Protein AF-A0A0C2S0V7-F1 (afdb_monomer_lite)

Organism: Amanita muscaria (strain Koide BX008) (NCBI:txid946122)

pLDDT: mean 80.74, std 14.76, range [41.56, 96.62]

Radius of gyration: 17.79 Å; chains: 1; bounding box: 36×38×48 Å

Secondary structure (DSSP, 8-state):
---GGG-----HHHHHHHHTTSEEEEEPP-SSGGGGSEEEEEESSTTHHHHS-SEEE---S-TTTSPPPPHHHHHHHHHHHHHHHHHT-HHHHHHHHHHHHHS----TTSHHHHHHHHHHHHHHHTTT--

Foldseek 3Di:
DPDLLLDDDDDPVVVLCLQLLQKAWAQDDPPDPQSQFKTAIDGPDVVVPVVDPRMDGDDDPDCPPRNHHHPVSRVVSNVVSCCCSVVVVSVVSSVVVVCVVPPPPQDPVNPCVVVVVVVVVVVVVVVVPD

Sequence (130 aa):
VHRLENIMTLDPSVRSFFDDLDLWLEPEKPEEPTSKSRYYVKASIPDLLQMYPTVVEFSTIDPINLPLPSRDYLALHAACAKVAHLSGAAEYMDSMFTDMEEMPVLSKDDSSAAVLEHAIWAAQLQLISV

Structure (mmCIF, N/CA/C/O backbone):
data_AF-A0A0C2S0V7-F1
#
_entry.id   AF-A0A0C2S0V7-F1
#
loop_
_atom_site.group_PDB
_atom_site.id
_atom_site.type_symbol
_atom_site.label_atom_id
_atom_site.label_alt_id
_atom_site.label_comp_id
_atom_site.label_asym_id
_atom_site.label_entity_id
_atom_site.label_seq_id
_atom_site.pdbx_PDB_ins_code
_atom_site.Cartn_x
_atom_site.Cartn_y
_atom_site.Cartn_z
_atom_site.occupancy
_atom_site.B_iso_or_equiv
_atom_site.auth_seq_id
_atom_site.auth_comp_id
_atom_site.auth_asym_id
_atom_site.auth_atom_id
_atom_site.pdbx_PDB_model_num
ATOM 1 N N . VAL A 1 1 ? -9.783 -13.864 0.462 1.00 72.94 1 VAL A N 1
ATOM 2 C CA . VAL A 1 1 ? -9.441 -12.714 -0.407 1.00 72.94 1 VAL A CA 1
ATOM 3 C C . VAL A 1 1 ? -10.567 -11.681 -0.435 1.00 72.94 1 VAL A C 1
ATOM 5 O O . VAL A 1 1 ? -10.281 -10.515 -0.216 1.00 72.94 1 VAL A O 1
ATOM 8 N N . HIS A 1 2 ? -11.837 -12.073 -0.605 1.00 86.81 2 HIS A N 1
ATOM 9 C CA . HIS A 1 2 ? -12.980 -11.138 -0.576 1.00 86.81 2 HIS A CA 1
ATOM 10 C C . HIS A 1 2 ? -13.424 -10.800 0.856 1.00 86.81 2 HIS A C 1
ATOM 12 O O . HIS A 1 2 ? -14.306 -11.444 1.419 1.00 86.81 2 HIS A O 1
ATOM 18 N N . ARG A 1 3 ? -12.752 -9.827 1.468 1.00 90.88 3 ARG A N 1
ATOM 19 C CA . ARG A 1 3 ? -12.988 -9.348 2.835 1.00 90.88 3 ARG A CA 1
ATOM 20 C C . ARG A 1 3 ? -12.866 -7.828 2.860 1.00 90.88 3 ARG A C 1
ATOM 22 O O . ARG A 1 3 ? -12.034 -7.302 2.130 1.00 90.88 3 ARG A O 1
ATOM 29 N N . LEU A 1 4 ? -13.645 -7.140 3.699 1.00 93.38 4 LEU A N 1
ATOM 30 C CA . LEU A 1 4 ? -13.567 -5.674 3.818 1.00 93.38 4 LEU A CA 1
ATOM 31 C C . LEU A 1 4 ? -12.197 -5.215 4.325 1.00 93.38 4 LEU A C 1
ATOM 33 O O . LEU A 1 4 ? -11.699 -4.186 3.893 1.00 93.38 4 LEU A O 1
ATOM 37 N N . GLU A 1 5 ? -11.532 -6.029 5.145 1.00 94.44 5 GLU A N 1
ATOM 38 C CA . GLU A 1 5 ? -10.163 -5.768 5.595 1.00 94.44 5 GLU A CA 1
ATOM 39 C C . GLU A 1 5 ? -9.126 -5.868 4.461 1.00 94.44 5 GLU A C 1
ATOM 41 O O . GLU A 1 5 ? -7.951 -5.594 4.678 1.00 94.44 5 GLU A O 1
ATOM 46 N N . ASN A 1 6 ? -9.529 -6.297 3.262 1.00 94.44 6 ASN A N 1
ATOM 47 C CA . ASN A 1 6 ? -8.709 -6.307 2.050 1.00 94.44 6 ASN A CA 1
ATOM 48 C C . ASN A 1 6 ? -9.195 -5.267 1.022 1.00 94.44 6 ASN A C 1
ATOM 50 O O . ASN A 1 6 ? -9.003 -5.443 -0.177 1.00 94.44 6 ASN A O 1
ATOM 54 N N . ILE A 1 7 ? -9.900 -4.226 1.472 1.00 91.06 7 ILE A N 1
ATOM 55 C CA . ILE A 1 7 ? -10.411 -3.153 0.621 1.00 91.06 7 ILE A CA 1
ATOM 56 C C . ILE A 1 7 ? -10.016 -1.816 1.240 1.00 91.06 7 ILE A C 1
ATOM 58 O O . ILE A 1 7 ? -10.117 -1.611 2.448 1.00 91.06 7 ILE A O 1
ATOM 62 N N . MET A 1 8 ? -9.591 -0.885 0.392 1.00 91.19 8 MET A N 1
ATOM 63 C CA . MET A 1 8 ? -9.399 0.513 0.754 1.00 91.19 8 MET A CA 1
ATOM 64 C C . MET A 1 8 ? -9.788 1.404 -0.425 1.00 91.19 8 MET A C 1
ATOM 66 O O . MET A 1 8 ? -9.795 0.962 -1.571 1.00 91.19 8 MET A O 1
ATOM 70 N N . THR A 1 9 ? -10.137 2.656 -0.144 1.00 89.31 9 THR A N 1
ATOM 71 C CA . THR A 1 9 ? -10.372 3.669 -1.179 1.00 89.31 9 THR A CA 1
ATOM 72 C C . THR A 1 9 ? -9.165 4.590 -1.236 1.00 89.31 9 THR A C 1
ATOM 74 O O . THR A 1 9 ? -8.718 5.075 -0.197 1.00 89.31 9 THR A O 1
ATOM 77 N N . LEU A 1 10 ? -8.653 4.824 -2.439 1.00 91.06 10 LEU A N 1
ATOM 78 C CA . LEU A 1 10 ? -7.487 5.663 -2.694 1.00 91.06 10 LEU A CA 1
ATOM 79 C C . LEU A 1 10 ? -7.840 6.727 -3.735 1.00 91.06 10 LEU A C 1
ATOM 81 O O . LEU A 1 10 ? -8.763 6.552 -4.532 1.00 91.06 10 LEU A O 1
ATOM 85 N N . ASP A 1 11 ? -7.091 7.828 -3.715 1.00 91.31 11 ASP A N 1
ATOM 86 C CA . ASP A 1 11 ? -7.059 8.770 -4.834 1.00 91.31 11 ASP A CA 1
ATOM 87 C C . ASP A 1 11 ? -6.663 8.027 -6.128 1.00 91.31 11 ASP A C 1
ATOM 89 O O . ASP A 1 11 ? -5.823 7.128 -6.046 1.00 91.31 11 ASP A O 1
ATOM 93 N N . PRO A 1 12 ? -7.225 8.362 -7.308 1.00 92.06 12 PRO A N 1
ATOM 94 C CA . PRO A 1 12 ? -6.947 7.632 -8.544 1.00 92.06 12 PRO A CA 1
ATOM 95 C C . PRO A 1 12 ? -5.459 7.484 -8.881 1.00 92.06 12 PRO A C 1
ATOM 97 O O . PRO A 1 12 ? -5.049 6.408 -9.309 1.00 92.06 12 PRO A O 1
ATOM 100 N N . SER A 1 13 ? -4.641 8.513 -8.643 1.00 90.25 13 SER A N 1
ATOM 101 C CA . SER A 1 13 ? -3.200 8.440 -8.916 1.00 90.25 13 SER A CA 1
ATOM 102 C C . SER A 1 13 ? -2.496 7.522 -7.919 1.00 90.25 13 SER A C 1
ATOM 104 O O . SER A 1 13 ? -1.681 6.692 -8.303 1.00 90.25 13 SER A O 1
ATOM 106 N N . VAL A 1 14 ? -2.851 7.623 -6.633 1.00 91.88 14 VAL A N 1
ATOM 107 C CA . VAL A 1 14 ? -2.305 6.747 -5.581 1.00 91.88 14 VAL A CA 1
ATOM 108 C C . VAL A 1 14 ? -2.711 5.295 -5.813 1.00 91.88 14 VAL A C 1
ATOM 110 O O . VAL A 1 14 ? -1.916 4.397 -5.559 1.00 91.88 14 VAL A O 1
ATOM 113 N N . ARG A 1 15 ? -3.934 5.070 -6.303 1.00 93.56 15 ARG A N 1
ATOM 114 C CA . ARG A 1 15 ? -4.420 3.743 -6.664 1.00 93.56 15 ARG A CA 1
ATOM 115 C C . ARG A 1 15 ? -3.543 3.111 -7.744 1.00 93.56 15 ARG A C 1
ATOM 117 O O . ARG A 1 15 ? -3.123 1.988 -7.520 1.00 93.56 15 ARG A O 1
ATOM 124 N N . SER A 1 16 ? -3.239 3.823 -8.836 1.00 91.38 16 SER A N 1
ATOM 125 C CA . SER A 1 16 ? -2.363 3.297 -9.901 1.00 91.38 16 SER A CA 1
ATOM 126 C C . SER A 1 16 ? -1.031 2.833 -9.319 1.00 91.38 16 SER A C 1
ATOM 128 O O . SER A 1 16 ? -0.720 1.656 -9.371 1.00 91.38 16 SER A O 1
ATOM 130 N N . PHE A 1 17 ? -0.322 3.706 -8.592 1.00 92.25 17 PHE A N 1
ATOM 131 C CA . PHE A 1 17 ? 0.964 3.330 -7.991 1.00 92.25 17 PHE A CA 1
ATOM 132 C C . PHE A 1 17 ? 0.864 2.160 -7.003 1.00 92.25 17 PHE A C 1
ATOM 134 O O . PHE A 1 17 ? 1.830 1.425 -6.812 1.00 92.25 17 PHE A O 1
ATOM 141 N N . PHE A 1 18 ? -0.273 2.001 -6.326 1.00 93.50 18 PHE A N 1
ATOM 142 C CA . PHE A 1 18 ? -0.493 0.876 -5.424 1.00 93.50 18 PHE A CA 1
ATOM 143 C C . PHE A 1 18 ? -0.739 -0.429 -6.195 1.00 93.50 18 PHE A C 1
ATOM 145 O O . PHE A 1 18 ? -0.207 -1.467 -5.803 1.00 93.50 18 PHE A O 1
ATOM 152 N N . ASP A 1 19 ? -1.511 -0.379 -7.280 1.00 91.31 19 ASP A N 1
ATOM 153 C CA . ASP A 1 19 ? -1.817 -1.524 -8.144 1.00 91.31 19 ASP A CA 1
ATOM 154 C C . ASP A 1 19 ? -0.551 -1.971 -8.919 1.00 91.31 19 ASP A C 1
ATOM 156 O O . ASP A 1 19 ? -0.223 -3.160 -8.917 1.00 91.31 19 ASP A O 1
ATOM 160 N N . ASP A 1 20 ? 0.252 -1.017 -9.403 1.00 90.88 20 ASP A N 1
ATOM 161 C CA . ASP A 1 20 ? 1.509 -1.224 -10.155 1.00 90.88 20 ASP A CA 1
ATOM 162 C C . ASP A 1 20 ? 2.698 -1.614 -9.249 1.00 90.88 20 ASP A C 1
ATOM 164 O O . ASP A 1 20 ? 3.827 -1.827 -9.692 1.00 90.88 20 ASP A O 1
ATOM 168 N N . LEU A 1 21 ? 2.455 -1.723 -7.939 1.00 93.88 21 LEU A N 1
ATOM 169 C CA . LEU A 1 21 ? 3.444 -2.012 -6.898 1.00 93.88 21 LEU A CA 1
ATOM 170 C C . LEU A 1 21 ? 4.576 -0.981 -6.755 1.00 93.88 21 LEU A C 1
ATOM 172 O O . LEU A 1 21 ? 5.604 -1.261 -6.133 1.00 93.88 21 LEU A O 1
ATOM 176 N N . ASP A 1 22 ? 4.383 0.229 -7.260 1.00 93.19 22 ASP A N 1
ATOM 177 C CA . ASP A 1 22 ? 5.297 1.358 -7.090 1.00 93.19 22 ASP A CA 1
ATOM 178 C C . ASP A 1 22 ? 5.172 2.055 -5.736 1.00 93.19 22 ASP A C 1
ATOM 180 O O . ASP A 1 22 ? 6.078 2.783 -5.325 1.00 93.19 22 ASP A O 1
ATOM 184 N N . LEU A 1 23 ? 4.078 1.816 -5.013 1.00 94.88 23 LEU A N 1
ATOM 185 C CA . LEU A 1 23 ? 3.810 2.364 -3.690 1.00 94.88 23 LEU A CA 1
ATOM 186 C C . LEU A 1 23 ? 3.280 1.272 -2.758 1.00 94.88 23 LEU A C 1
ATOM 188 O O . LEU A 1 23 ? 2.352 0.550 -3.099 1.00 94.88 23 LEU A O 1
ATOM 192 N N . TRP A 1 24 ? 3.827 1.173 -1.544 1.00 96.50 24 TRP A N 1
ATOM 193 C CA . TRP A 1 24 ? 3.352 0.235 -0.521 1.00 96.50 24 TRP A CA 1
ATOM 194 C C . TRP A 1 24 ? 3.362 0.848 0.880 1.00 96.50 24 TRP A C 1
ATOM 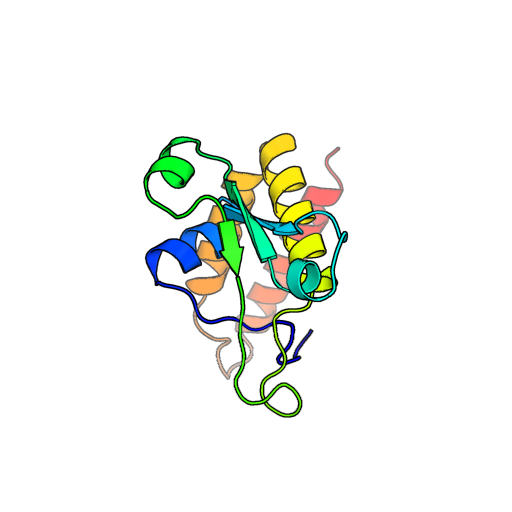196 O O . TRP A 1 24 ? 3.980 1.883 1.144 1.00 96.50 24 TRP A O 1
ATOM 206 N N . LEU A 1 25 ? 2.659 0.189 1.802 1.00 95.94 25 LEU A N 1
ATOM 207 C CA . LEU A 1 25 ? 2.494 0.641 3.181 1.00 95.94 25 LEU A CA 1
ATOM 208 C C . LEU A 1 25 ? 3.237 -0.282 4.142 1.00 95.94 25 LEU A C 1
ATOM 210 O O . LEU A 1 25 ? 2.965 -1.480 4.215 1.00 95.94 25 LEU A O 1
ATOM 214 N N . GLU A 1 26 ? 4.154 0.282 4.923 1.00 94.75 26 GLU A N 1
ATOM 215 C CA . GLU A 1 26 ? 4.853 -0.448 5.978 1.00 94.75 26 GLU A CA 1
ATOM 216 C C . GLU A 1 26 ? 4.314 -0.061 7.349 1.00 94.75 26 GLU A C 1
ATOM 218 O O . GLU A 1 26 ? 4.224 1.127 7.652 1.00 94.75 26 GLU A O 1
ATOM 223 N N . PRO A 1 27 ? 3.978 -1.026 8.213 1.00 91.19 27 PRO A N 1
ATOM 224 C CA . PRO A 1 27 ? 3.471 -0.706 9.534 1.00 91.19 27 PRO A CA 1
ATOM 225 C C . PRO A 1 27 ? 4.480 0.097 10.364 1.00 91.19 27 PRO A C 1
ATOM 227 O O . PRO A 1 27 ? 5.659 -0.258 10.436 1.00 91.19 27 PRO A O 1
ATOM 230 N N . GLU A 1 28 ? 3.996 1.115 11.078 1.00 86.88 28 GLU A N 1
ATOM 231 C CA . GLU A 1 28 ? 4.772 1.722 12.159 1.00 86.88 28 GLU A CA 1
ATOM 232 C C . GLU A 1 28 ? 4.993 0.678 13.272 1.00 86.88 28 GLU A C 1
ATOM 234 O O . GLU A 1 28 ? 4.164 -0.226 13.486 1.00 86.88 28 GLU A O 1
ATOM 239 N N . LYS A 1 29 ? 6.156 0.743 13.941 1.00 78.56 29 LYS A N 1
ATOM 240 C CA . LYS A 1 29 ? 6.516 -0.219 14.991 1.00 78.56 29 LYS A CA 1
ATOM 241 C C . LYS A 1 29 ? 5.413 -0.247 16.054 1.00 78.56 29 LYS A C 1
ATOM 243 O O . LYS A 1 29 ? 4.975 0.819 16.485 1.00 78.56 29 LYS A O 1
ATOM 248 N N . PRO A 1 30 ? 4.964 -1.442 16.477 1.00 64.31 30 PRO A N 1
ATOM 249 C CA . PRO A 1 30 ? 3.879 -1.555 17.428 1.00 64.31 30 PRO A CA 1
ATOM 250 C C . PRO A 1 30 ? 4.375 -1.210 18.837 1.00 64.31 30 PRO A C 1
ATOM 252 O O . PRO A 1 30 ? 4.754 -2.102 19.590 1.00 64.31 30 PRO A O 1
ATOM 255 N N . GLU A 1 31 ? 4.397 0.074 19.181 1.00 62.50 31 GLU A N 1
ATOM 256 C CA . GLU A 1 31 ? 4.643 0.530 20.556 1.00 62.50 31 GLU A CA 1
ATOM 257 C C . GLU A 1 31 ? 3.316 0.803 21.293 1.00 62.50 31 GLU A C 1
ATOM 259 O O . GLU A 1 31 ? 3.233 0.595 22.500 1.00 62.50 31 GLU A O 1
ATOM 264 N N . GLU A 1 32 ? 2.234 1.133 20.567 1.00 60.59 32 GLU A N 1
ATOM 265 C CA . GLU A 1 32 ? 0.908 1.454 21.133 1.00 60.59 32 GLU A CA 1
ATOM 266 C C . GLU A 1 32 ? -0.284 0.932 20.292 1.00 60.59 32 GLU A C 1
ATOM 268 O O . GLU A 1 32 ? -0.140 0.657 19.103 1.00 60.59 32 GLU A O 1
ATOM 273 N N . PRO A 1 33 ? -1.511 0.802 20.830 1.00 61.75 33 PRO A N 1
ATOM 274 C CA . PRO A 1 33 ? -2.677 0.350 20.058 1.00 61.75 33 PRO A CA 1
ATOM 275 C C . PRO A 1 33 ? -2.971 1.191 18.802 1.00 61.75 33 PRO A C 1
ATOM 277 O O . PRO A 1 33 ? -3.335 0.629 17.772 1.00 61.75 33 PRO A O 1
ATOM 280 N N . THR A 1 34 ? -2.750 2.506 18.859 1.00 60.91 34 THR A N 1
ATOM 281 C CA . THR A 1 34 ? -2.837 3.463 17.735 1.00 60.91 34 THR A CA 1
ATOM 282 C C . THR A 1 34 ? -1.802 3.194 16.644 1.00 60.91 34 THR A C 1
ATOM 284 O O . THR A 1 34 ? -2.077 3.378 15.464 1.00 60.91 34 THR A O 1
ATOM 287 N N . SER A 1 35 ? -0.634 2.643 16.984 1.00 63.94 35 SER A N 1
ATOM 288 C CA . SER A 1 35 ? 0.365 2.244 15.979 1.00 63.94 35 SER A CA 1
ATOM 289 C C . SER A 1 35 ? -0.075 1.042 15.126 1.00 63.94 35 SER A C 1
ATOM 291 O O . SER A 1 35 ? 0.576 0.705 14.135 1.00 63.94 35 SER A O 1
ATOM 293 N N . LYS A 1 36 ? -1.219 0.407 15.443 1.00 77.69 36 LYS A N 1
ATOM 294 C CA . LYS A 1 36 ? -1.802 -0.644 14.596 1.00 77.69 36 LYS A CA 1
ATOM 295 C C . LYS A 1 36 ? -2.392 -0.111 13.288 1.00 77.69 36 LYS A C 1
ATOM 297 O O . LYS A 1 36 ? -2.392 -0.861 12.313 1.00 77.69 36 LYS A O 1
ATOM 302 N N . SER A 1 37 ? -2.838 1.144 13.254 1.00 87.62 37 SER A N 1
ATOM 303 C CA . SER A 1 37 ? -3.462 1.788 12.088 1.00 87.62 37 SER A CA 1
ATOM 304 C C . SER A 1 37 ? -2.559 2.796 11.368 1.00 87.62 37 SER A C 1
ATOM 306 O O . SER A 1 37 ? -2.989 3.373 10.369 1.00 87.62 37 SER A O 1
ATOM 308 N N . ARG A 1 38 ? -1.320 2.992 11.842 1.00 92.44 38 ARG A N 1
ATOM 309 C CA . ARG A 1 38 ? -0.332 3.910 11.257 1.00 92.44 38 ARG A CA 1
ATOM 310 C C . ARG A 1 38 ? 0.686 3.181 10.387 1.00 92.44 38 ARG A C 1
ATOM 312 O O . ARG A 1 38 ? 1.210 2.131 10.773 1.00 92.44 38 ARG A O 1
ATOM 319 N N . TYR A 1 39 ? 0.975 3.763 9.227 1.00 94.31 39 TYR A N 1
ATOM 320 C CA . TYR A 1 39 ? 1.849 3.182 8.214 1.00 94.31 39 TYR A CA 1
ATOM 321 C C . TYR A 1 39 ? 2.774 4.233 7.604 1.00 94.31 39 TYR A C 1
ATOM 323 O O . TYR A 1 39 ? 2.349 5.348 7.306 1.00 94.31 39 TYR A O 1
ATOM 331 N N . TYR A 1 40 ? 4.029 3.856 7.375 1.00 94.25 40 TYR A N 1
ATOM 332 C CA . TYR A 1 40 ? 4.942 4.589 6.511 1.00 94.25 40 TYR A CA 1
ATOM 333 C C . TYR A 1 40 ? 4.585 4.327 5.054 1.00 94.25 40 TYR A C 1
ATOM 335 O O . TYR A 1 40 ? 4.477 3.172 4.638 1.00 94.25 40 TYR A O 1
ATOM 343 N N . VAL A 1 41 ? 4.469 5.400 4.280 1.00 95.19 41 VAL A N 1
ATOM 344 C CA . VAL A 1 41 ? 4.376 5.308 2.825 1.00 95.19 41 VAL A CA 1
ATOM 345 C C . VAL A 1 41 ? 5.777 5.059 2.279 1.00 95.19 41 VAL A C 1
ATOM 347 O O . VAL A 1 41 ? 6.737 5.749 2.638 1.00 95.19 41 VAL A O 1
ATOM 350 N N . LYS A 1 42 ? 5.902 4.032 1.447 1.00 95.12 42 LYS A N 1
ATOM 351 C CA . LYS A 1 42 ? 7.130 3.646 0.758 1.00 95.12 42 LYS A CA 1
ATOM 352 C C . LYS A 1 42 ? 6.853 3.577 -0.731 1.00 95.12 42 LYS A C 1
ATOM 354 O O . LYS A 1 42 ? 5.724 3.315 -1.129 1.00 95.12 42 LYS A O 1
ATOM 359 N N . ALA A 1 43 ? 7.885 3.817 -1.525 1.00 93.88 43 ALA A N 1
ATOM 360 C CA . ALA A 1 43 ? 7.773 3.784 -2.968 1.00 93.88 43 ALA A CA 1
ATOM 361 C C . ALA A 1 43 ? 9.069 3.295 -3.613 1.00 93.88 43 ALA A C 1
ATOM 363 O O . ALA A 1 43 ? 10.147 3.421 -3.019 1.00 93.88 43 ALA A O 1
ATOM 364 N N . SER A 1 44 ? 8.947 2.765 -4.825 1.00 90.75 44 SER A N 1
ATOM 365 C CA . SER A 1 44 ? 10.061 2.419 -5.712 1.00 90.75 44 SER A CA 1
ATOM 366 C C . SER A 1 44 ? 10.758 3.680 -6.231 1.00 90.75 44 SER A C 1
ATOM 368 O O . SER A 1 44 ? 11.987 3.745 -6.281 1.00 90.75 44 SER A O 1
ATOM 370 N N . ILE A 1 45 ? 9.970 4.717 -6.532 1.00 85.38 45 ILE A N 1
ATOM 371 C CA . ILE A 1 45 ? 10.422 6.005 -7.061 1.00 85.38 45 ILE A CA 1
ATOM 372 C C . ILE A 1 45 ? 10.487 7.044 -5.923 1.00 85.38 45 ILE A C 1
ATOM 374 O O . ILE A 1 45 ? 9.448 7.409 -5.364 1.00 85.38 45 ILE A O 1
ATOM 378 N N . PRO A 1 46 ? 11.674 7.591 -5.585 1.00 85.00 46 PRO A N 1
ATOM 379 C CA . PRO A 1 46 ? 11.826 8.566 -4.499 1.00 85.00 46 PRO A CA 1
ATOM 380 C C . PRO A 1 46 ? 10.976 9.836 -4.644 1.00 85.00 46 PRO A C 1
ATOM 382 O O . PRO A 1 46 ? 10.557 10.410 -3.640 1.00 85.00 46 PRO A O 1
ATOM 385 N N . ASP A 1 47 ? 10.697 10.269 -5.874 1.00 86.88 47 ASP A N 1
ATOM 386 C CA . ASP A 1 47 ? 9.915 11.481 -6.146 1.00 86.88 47 ASP A CA 1
ATOM 387 C C . ASP A 1 47 ? 8.448 11.343 -5.712 1.00 86.88 47 ASP A C 1
ATOM 389 O O . ASP A 1 47 ? 7.849 12.324 -5.268 1.00 86.88 47 ASP A O 1
ATOM 393 N N . LEU A 1 48 ? 7.889 10.124 -5.714 1.00 84.25 48 LEU A N 1
ATOM 394 C CA . LEU A 1 48 ? 6.542 9.870 -5.186 1.00 84.25 4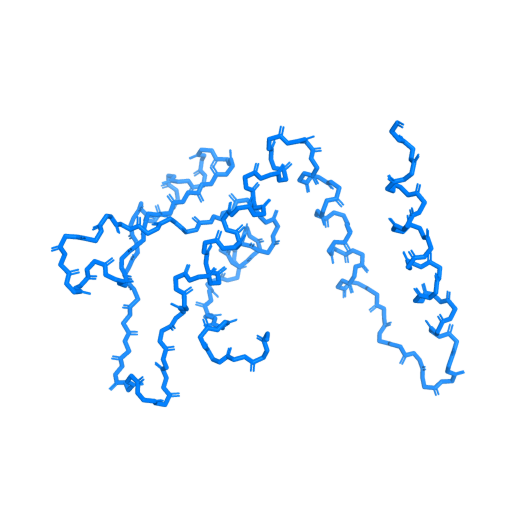8 LEU A CA 1
ATOM 395 C C . LEU A 1 48 ? 6.452 10.234 -3.696 1.00 84.25 48 LEU A C 1
ATOM 397 O O . LEU A 1 48 ? 5.464 10.817 -3.253 1.00 84.25 48 LEU A O 1
ATOM 401 N N . LEU A 1 49 ? 7.511 9.979 -2.920 1.00 86.12 49 LEU A N 1
ATOM 402 C CA . LEU A 1 49 ? 7.546 10.288 -1.485 1.00 86.12 49 LEU A CA 1
ATOM 403 C C . LEU A 1 49 ? 7.591 11.792 -1.185 1.00 86.12 49 LEU A C 1
ATOM 405 O O . LEU A 1 49 ? 7.321 12.187 -0.054 1.00 86.12 49 LEU A O 1
ATOM 409 N N . GLN A 1 50 ? 7.936 12.629 -2.168 1.00 87.38 50 GLN A N 1
ATOM 410 C CA . GLN A 1 50 ? 7.901 14.088 -2.026 1.00 87.38 50 GLN A CA 1
ATOM 411 C C . GLN A 1 50 ? 6.505 14.658 -2.307 1.00 87.38 50 GLN A C 1
ATOM 413 O O . GLN A 1 50 ? 6.170 15.732 -1.808 1.00 87.38 50 GLN A O 1
ATOM 418 N N . MET A 1 51 ? 5.691 13.947 -3.093 1.00 87.00 51 MET A N 1
ATOM 419 C CA . MET A 1 51 ? 4.340 14.376 -3.464 1.00 87.00 51 MET A CA 1
ATOM 420 C C . MET A 1 51 ? 3.274 13.960 -2.446 1.00 87.00 51 MET A C 1
ATOM 422 O O . MET A 1 51 ? 2.224 14.598 -2.369 1.00 87.00 51 MET A O 1
ATOM 426 N N . TYR A 1 52 ? 3.534 12.912 -1.661 1.00 88.00 52 TYR A N 1
ATOM 427 C CA . TYR A 1 52 ? 2.567 12.322 -0.736 1.00 88.00 52 TYR A CA 1
ATOM 428 C C . TYR A 1 52 ? 3.043 12.354 0.724 1.00 88.00 52 TYR A C 1
ATOM 430 O O . TYR A 1 52 ? 4.240 12.46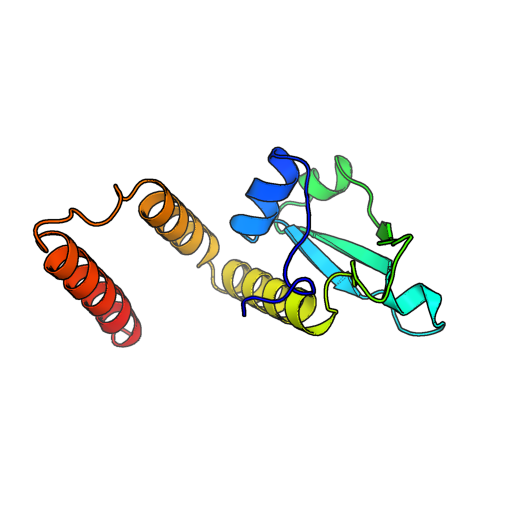8 0.994 1.00 88.00 52 TYR A O 1
ATOM 438 N N . PRO A 1 53 ? 2.124 12.241 1.704 1.00 90.69 53 PRO A N 1
ATOM 439 C CA . PRO A 1 53 ? 2.497 12.155 3.111 1.00 90.69 53 PRO A CA 1
ATOM 440 C C . PRO A 1 53 ? 3.430 10.972 3.386 1.00 90.69 53 PRO A C 1
ATOM 442 O O . PRO A 1 53 ? 3.206 9.865 2.910 1.00 90.69 53 PRO A O 1
ATOM 445 N N . THR A 1 54 ? 4.439 11.174 4.234 1.00 91.50 54 THR A N 1
ATOM 446 C CA . THR A 1 54 ? 5.373 10.103 4.631 1.00 91.50 54 THR A CA 1
ATOM 447 C C . THR A 1 54 ? 4.727 9.067 5.557 1.00 91.50 54 THR A C 1
ATOM 449 O O . THR A 1 54 ? 5.187 7.928 5.646 1.00 91.50 54 THR A O 1
ATOM 452 N N . VAL A 1 55 ? 3.670 9.460 6.272 1.00 93.12 55 VAL A N 1
ATOM 453 C CA . VAL A 1 55 ? 2.929 8.613 7.209 1.00 93.12 55 VAL A CA 1
ATOM 454 C C . VAL A 1 55 ? 1.439 8.814 6.986 1.00 93.12 55 VAL A C 1
ATOM 456 O O . VAL A 1 55 ? 0.981 9.950 6.867 1.00 93.12 55 VAL A O 1
ATOM 459 N N . VAL A 1 56 ? 0.692 7.715 6.983 1.00 92.44 56 VAL A N 1
ATOM 460 C CA . VAL A 1 56 ? -0.771 7.702 6.919 1.00 92.44 56 VAL A CA 1
ATOM 461 C C . VAL A 1 56 ? -1.346 6.956 8.117 1.00 92.44 56 VAL A C 1
ATOM 463 O O . VAL A 1 56 ? -0.741 6.012 8.628 1.00 92.44 56 VAL A O 1
ATOM 466 N N . GLU A 1 57 ? -2.518 7.388 8.576 1.00 93.06 57 GLU A N 1
ATOM 467 C CA . GLU A 1 57 ? -3.277 6.731 9.637 1.00 93.06 57 GLU A CA 1
ATOM 468 C C . GLU A 1 57 ? -4.679 6.410 9.131 1.00 93.06 57 GLU A C 1
ATOM 470 O O . GLU A 1 57 ? -5.414 7.299 8.699 1.00 93.06 57 GLU A O 1
ATOM 475 N N . PHE A 1 58 ? -5.058 5.137 9.194 1.00 91.38 58 PHE A N 1
ATOM 476 C CA . PHE A 1 58 ? -6.423 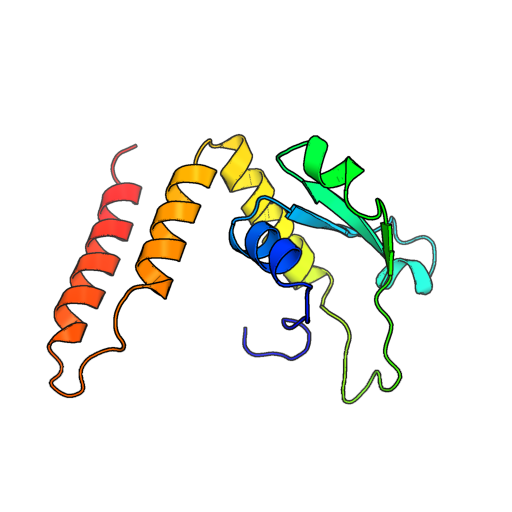4.734 8.888 1.00 91.38 58 PHE A CA 1
ATOM 477 C C . PHE A 1 58 ? -7.318 4.893 10.117 1.00 91.38 58 PHE A C 1
ATOM 479 O O . PHE A 1 58 ? -6.949 4.525 11.232 1.00 91.38 58 PHE A O 1
ATOM 486 N N . SER A 1 59 ? -8.528 5.401 9.908 1.00 91.19 59 SER A N 1
ATOM 487 C CA . SER A 1 59 ? -9.542 5.534 10.952 1.00 91.19 59 SER A CA 1
ATOM 488 C C . SER A 1 59 ? -10.900 5.077 10.434 1.00 91.19 59 SER A C 1
ATOM 490 O O . SER A 1 59 ? -11.155 5.060 9.231 1.00 91.19 59 SER A O 1
ATOM 492 N N . THR A 1 60 ? -11.760 4.646 11.351 1.00 91.38 60 THR A N 1
ATOM 493 C CA . THR A 1 60 ? -13.128 4.221 11.052 1.00 91.38 60 THR A CA 1
ATOM 494 C C . THR A 1 60 ? -14.043 4.671 12.177 1.00 91.38 60 THR A C 1
ATOM 496 O O . THR A 1 60 ? -13.650 4.676 13.345 1.00 91.38 60 THR A O 1
ATOM 499 N N . ILE A 1 61 ? -15.265 5.058 11.820 1.00 94.38 61 ILE A N 1
ATOM 500 C CA . ILE A 1 61 ? -16.321 5.378 12.787 1.00 94.38 61 ILE A CA 1
ATOM 501 C C . ILE A 1 61 ? -17.071 4.124 13.256 1.00 94.38 61 ILE A C 1
ATOM 503 O O . ILE A 1 61 ? -17.781 4.179 14.256 1.00 94.38 61 ILE A O 1
ATOM 507 N N . ASP A 1 62 ? -16.918 3.005 12.542 1.00 94.19 62 ASP A N 1
ATOM 508 C CA . ASP A 1 62 ? -17.620 1.749 12.801 1.00 94.19 62 ASP A CA 1
ATOM 509 C C . ASP A 1 62 ? -16.663 0.561 12.604 1.00 94.19 62 ASP A C 1
ATOM 511 O O . ASP A 1 62 ? -16.602 -0.026 11.525 1.00 94.19 62 ASP A O 1
ATOM 515 N N . PRO A 1 63 ? -15.888 0.182 13.631 1.00 89.81 63 PRO A N 1
ATOM 516 C CA . PRO A 1 63 ? -14.904 -0.891 13.512 1.00 89.81 63 PRO A CA 1
ATOM 517 C C . PRO A 1 63 ? -15.522 -2.285 13.331 1.00 89.81 63 PRO A C 1
ATOM 519 O O . PRO A 1 63 ? -14.791 -3.218 13.007 1.00 89.81 63 PRO A O 1
ATOM 522 N N . ILE A 1 64 ? -16.832 -2.451 13.561 1.00 90.38 64 ILE A N 1
ATOM 523 C CA . ILE A 1 64 ? -17.517 -3.742 13.418 1.00 90.38 64 ILE A CA 1
ATOM 524 C C . ILE A 1 64 ? -17.945 -3.945 11.965 1.00 90.38 64 ILE A C 1
ATOM 526 O O . ILE A 1 64 ? -17.702 -5.011 11.404 1.00 90.38 64 ILE A O 1
ATOM 530 N N . ASN A 1 65 ? -18.568 -2.933 11.354 1.00 94.06 65 ASN A N 1
ATOM 531 C CA . ASN A 1 65 ? -19.094 -3.046 9.991 1.00 94.06 65 ASN A CA 1
ATOM 532 C C . ASN A 1 65 ? -18.131 -2.510 8.923 1.00 94.06 65 ASN A C 1
ATOM 534 O O . ASN A 1 65 ? -18.212 -2.929 7.771 1.00 94.06 65 ASN A O 1
ATOM 538 N N . LEU A 1 66 ? -17.221 -1.605 9.292 1.00 92.38 66 LEU A N 1
ATOM 539 C CA . LEU A 1 66 ? -16.225 -0.977 8.419 1.00 92.38 66 LEU A CA 1
ATOM 540 C C . LEU A 1 66 ? -14.820 -1.179 9.011 1.00 92.38 66 LEU A C 1
ATOM 542 O O . LEU A 1 66 ? -14.185 -0.213 9.460 1.00 92.38 66 LEU A O 1
ATOM 546 N N . PRO A 1 67 ? 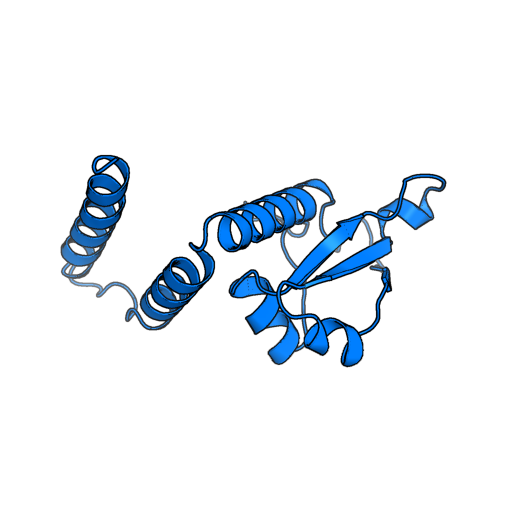-14.340 -2.436 9.079 1.00 93.31 67 PRO A N 1
ATOM 547 C CA . PRO A 1 67 ? -13.029 -2.722 9.633 1.00 93.31 67 PRO A CA 1
ATOM 548 C C . PRO A 1 67 ? -11.932 -2.099 8.763 1.00 93.31 67 PRO A C 1
ATOM 550 O O . PRO A 1 67 ? -12.066 -1.978 7.546 1.00 93.31 67 PRO A O 1
ATOM 553 N N . LEU A 1 68 ? -10.830 -1.706 9.400 1.00 93.75 68 LEU A N 1
ATOM 554 C CA . LEU A 1 68 ? -9.675 -1.147 8.700 1.00 93.75 68 LEU A CA 1
ATOM 555 C C . LEU A 1 68 ? -8.965 -2.208 7.842 1.00 93.75 68 LEU A C 1
ATOM 557 O O . LEU A 1 68 ? -9.077 -3.405 8.137 1.00 93.75 68 LEU A O 1
ATOM 561 N N . PRO A 1 69 ? -8.167 -1.785 6.843 1.00 93.62 69 PRO A N 1
ATOM 562 C CA . PRO A 1 69 ? -7.299 -2.693 6.110 1.00 93.62 69 PRO A CA 1
ATOM 563 C C . PRO A 1 69 ? -6.411 -3.518 7.052 1.00 93.62 69 PRO A C 1
ATOM 565 O O . PRO A 1 69 ? -5.790 -2.990 7.981 1.00 93.62 69 PRO A O 1
ATOM 568 N N . SER A 1 70 ? -6.355 -4.828 6.821 1.00 92.31 70 SER A N 1
ATOM 569 C CA . SER A 1 70 ? -5.555 -5.751 7.620 1.00 92.31 70 SER A CA 1
ATOM 570 C C . SER A 1 70 ? -4.069 -5.508 7.390 1.00 92.31 70 SER A C 1
ATOM 572 O O . SER A 1 70 ? -3.604 -5.481 6.248 1.00 92.31 70 SER A O 1
ATOM 574 N N . ARG A 1 71 ? -3.301 -5.461 8.484 1.00 92.38 71 ARG A N 1
ATOM 575 C CA . ARG A 1 71 ? -1.830 -5.414 8.441 1.00 92.38 71 ARG A CA 1
ATOM 576 C C . ARG A 1 71 ? -1.240 -6.574 7.648 1.00 92.38 71 ARG A C 1
ATOM 578 O O . ARG A 1 71 ? -0.235 -6.373 6.981 1.00 92.38 71 ARG A O 1
ATOM 585 N N . ASP A 1 72 ? -1.857 -7.752 7.695 1.00 92.94 72 ASP A N 1
ATOM 586 C CA . ASP A 1 72 ? -1.337 -8.937 7.009 1.00 92.94 72 ASP A CA 1
ATOM 587 C C . ASP A 1 72 ? -1.502 -8.826 5.489 1.00 92.94 72 ASP A C 1
ATOM 589 O O . ASP A 1 72 ? -0.594 -9.186 4.743 1.00 92.94 72 ASP A O 1
ATOM 593 N N . TYR A 1 73 ? -2.630 -8.276 5.020 1.00 95.06 73 TYR A N 1
ATOM 594 C CA . TYR A 1 73 ? -2.843 -8.036 3.589 1.00 95.06 73 TYR A CA 1
ATOM 595 C C . TYR A 1 73 ? -1.924 -6.929 3.068 1.00 95.06 73 TYR A C 1
ATOM 597 O O . TYR A 1 73 ? -1.309 -7.090 2.016 1.00 95.06 73 TYR A O 1
ATOM 605 N N . LEU A 1 74 ? -1.750 -5.853 3.839 1.00 95.44 74 LEU A N 1
ATOM 606 C CA . LEU A 1 74 ? -0.802 -4.788 3.505 1.00 95.44 74 LEU A CA 1
ATOM 607 C C . LEU A 1 74 ? 0.652 -5.281 3.510 1.00 95.44 74 LEU A C 1
ATOM 609 O O . LEU A 1 74 ? 1.426 -4.926 2.627 1.00 95.44 74 LEU A O 1
ATOM 613 N N . ALA A 1 75 ? 1.027 -6.134 4.466 1.00 94.88 75 ALA A N 1
ATOM 614 C CA . ALA A 1 75 ? 2.361 -6.723 4.522 1.00 94.88 75 ALA A CA 1
ATOM 615 C C . ALA A 1 75 ? 2.624 -7.665 3.341 1.00 94.88 75 ALA A C 1
ATOM 617 O O . ALA A 1 75 ? 3.734 -7.677 2.810 1.00 94.88 75 ALA A O 1
ATOM 618 N N . LEU A 1 76 ? 1.612 -8.429 2.917 1.00 95.75 76 LEU A N 1
ATOM 619 C CA . LEU A 1 76 ? 1.695 -9.269 1.727 1.00 95.75 76 LEU A CA 1
ATOM 620 C C . LEU A 1 76 ? 1.929 -8.423 0.470 1.00 95.75 76 LEU A C 1
ATOM 622 O O . LEU A 1 76 ? 2.857 -8.708 -0.281 1.00 95.75 76 LEU A O 1
ATOM 626 N N . HIS A 1 77 ? 1.147 -7.357 0.283 1.00 96.38 77 HIS A N 1
ATOM 627 C CA . HIS A 1 77 ? 1.331 -6.414 -0.824 1.00 96.38 77 HIS A CA 1
ATOM 628 C C . HIS A 1 77 ? 2.732 -5.784 -0.813 1.00 96.38 77 HIS A C 1
ATOM 630 O O . HIS A 1 77 ? 3.448 -5.855 -1.809 1.00 96.38 77 HIS A O 1
ATOM 636 N N . ALA A 1 78 ? 3.189 -5.290 0.341 1.00 96.62 78 ALA A N 1
ATOM 637 C CA . ALA A 1 78 ? 4.530 -4.728 0.490 1.00 96.62 78 ALA A CA 1
ATOM 638 C C . ALA A 1 78 ? 5.645 -5.738 0.167 1.00 96.62 78 ALA A C 1
ATOM 640 O O . ALA A 1 78 ? 6.686 -5.365 -0.376 1.00 96.62 78 ALA A O 1
ATOM 641 N N . ALA A 1 79 ? 5.458 -7.017 0.505 1.00 96.19 79 ALA A N 1
ATOM 642 C CA . ALA A 1 79 ? 6.399 -8.068 0.137 1.00 96.19 79 ALA A CA 1
ATOM 643 C C . ALA A 1 79 ? 6.424 -8.288 -1.382 1.00 96.19 79 ALA A C 1
ATOM 645 O O . ALA A 1 79 ? 7.511 -8.342 -1.957 1.00 96.19 79 ALA A O 1
ATOM 646 N N . CYS A 1 80 ? 5.256 -8.352 -2.030 1.00 94.56 80 CYS A N 1
ATOM 647 C CA . CYS A 1 80 ? 5.149 -8.435 -3.487 1.00 94.56 80 CYS A CA 1
ATOM 648 C C . CYS A 1 80 ? 5.848 -7.253 -4.167 1.00 94.56 80 CYS A C 1
ATOM 650 O O . CYS A 1 80 ? 6.672 -7.479 -5.047 1.00 94.56 80 CYS A O 1
ATOM 652 N N . ALA A 1 81 ? 5.607 -6.023 -3.703 1.00 94.69 81 ALA A N 1
ATOM 653 C CA . ALA A 1 81 ? 6.222 -4.825 -4.269 1.00 94.69 81 ALA A CA 1
ATOM 654 C C . ALA A 1 81 ? 7.747 -4.865 -4.182 1.00 94.69 81 ALA A C 1
ATOM 656 O O . ALA A 1 81 ? 8.452 -4.704 -5.176 1.00 94.69 81 ALA A O 1
ATOM 657 N N . LYS A 1 82 ? 8.282 -5.193 -3.003 1.00 93.75 82 LYS A N 1
ATOM 658 C CA . LYS A 1 82 ? 9.730 -5.331 -2.822 1.00 93.75 82 LYS A CA 1
ATOM 659 C C . LYS A 1 82 ? 10.325 -6.407 -3.719 1.00 93.75 82 LYS A C 1
ATOM 661 O O . LYS A 1 82 ? 11.393 -6.191 -4.275 1.00 93.75 82 LYS A O 1
ATOM 666 N N . VAL A 1 83 ? 9.673 -7.562 -3.842 1.00 92.88 83 VAL A N 1
ATOM 667 C CA . VAL A 1 83 ? 10.163 -8.649 -4.699 1.00 92.88 83 VAL A CA 1
ATOM 668 C C . VAL A 1 83 ? 10.146 -8.226 -6.165 1.00 92.88 83 VAL A C 1
ATOM 670 O O . VAL A 1 83 ? 11.154 -8.424 -6.840 1.00 92.88 83 VAL A O 1
ATOM 673 N N . ALA A 1 84 ? 9.064 -7.605 -6.639 1.00 89.81 84 ALA A N 1
ATOM 674 C CA . ALA A 1 84 ? 8.945 -7.117 -8.011 1.00 89.81 84 ALA A CA 1
ATOM 675 C C . ALA A 1 84 ? 10.089 -6.152 -8.361 1.00 89.81 84 ALA A C 1
ATOM 677 O O . ALA A 1 84 ? 10.836 -6.387 -9.309 1.00 89.81 84 ALA A O 1
ATOM 678 N N . HIS A 1 85 ? 10.316 -5.144 -7.516 1.00 87.50 85 HIS A N 1
ATOM 679 C CA . HIS A 1 85 ? 11.357 -4.135 -7.734 1.00 87.50 85 HIS A CA 1
ATOM 680 C C . HIS A 1 85 ? 12.783 -4.669 -7.555 1.00 87.50 85 HIS A C 1
ATOM 682 O O . HIS A 1 85 ? 13.674 -4.321 -8.323 1.00 87.50 85 HIS A O 1
ATOM 688 N N . LEU A 1 86 ? 13.029 -5.553 -6.582 1.00 86.69 86 LEU A N 1
ATOM 689 C CA . LEU A 1 86 ? 14.364 -6.134 -6.371 1.00 86.69 86 LEU A CA 1
ATOM 690 C C . LEU A 1 86 ? 14.752 -7.166 -7.437 1.00 86.69 86 LEU A C 1
ATOM 692 O O . LEU A 1 86 ? 15.941 -7.417 -7.629 1.00 86.69 86 LEU A O 1
ATOM 696 N N . SER A 1 87 ? 13.773 -7.777 -8.104 1.00 86.19 87 SER A N 1
ATOM 697 C CA . SER A 1 87 ? 14.007 -8.745 -9.182 1.00 86.19 87 SER A CA 1
ATOM 698 C C . SER A 1 87 ? 14.005 -8.123 -10.581 1.00 86.19 87 SER A C 1
ATOM 700 O O . SER A 1 87 ? 14.349 -8.820 -11.532 1.00 86.19 87 SER A O 1
ATOM 702 N N . GLY A 1 88 ? 13.651 -6.838 -10.718 1.00 79.31 88 GLY A N 1
ATOM 703 C CA . GLY A 1 88 ? 13.428 -6.199 -12.022 1.00 79.31 88 GLY A CA 1
ATOM 704 C C . GLY A 1 88 ? 12.193 -6.740 -12.752 1.00 79.31 88 GLY A C 1
ATOM 705 O O . GLY A 1 88 ? 12.145 -6.725 -13.976 1.00 79.31 88 GLY A O 1
ATOM 706 N N . ALA A 1 89 ? 11.229 -7.294 -12.010 1.00 77.38 89 ALA A N 1
ATOM 707 C CA . ALA A 1 89 ? 9.975 -7.821 -12.544 1.00 77.38 89 ALA A CA 1
ATOM 708 C C . ALA A 1 89 ? 8.825 -6.804 -12.479 1.00 77.38 89 ALA A C 1
ATOM 710 O O . ALA A 1 89 ? 7.718 -7.125 -12.902 1.00 77.38 89 ALA A O 1
ATOM 711 N N . ALA A 1 90 ? 9.064 -5.601 -11.951 1.00 74.75 90 ALA A N 1
ATOM 712 C CA . ALA A 1 90 ? 8.047 -4.561 -11.834 1.00 74.75 90 ALA A CA 1
ATOM 713 C C . ALA A 1 90 ? 7.449 -4.200 -13.204 1.00 74.75 90 ALA A C 1
ATOM 715 O O . ALA A 1 90 ? 6.234 -4.241 -13.368 1.00 74.75 90 ALA A O 1
ATOM 716 N N . GLU A 1 91 ? 8.291 -3.991 -14.219 1.00 69.50 91 GLU A N 1
ATOM 717 C CA . GLU A 1 91 ? 7.856 -3.649 -15.578 1.00 69.50 91 GLU A CA 1
ATOM 718 C C . GLU A 1 91 ? 7.088 -4.792 -16.264 1.00 69.50 91 GLU A C 1
ATOM 720 O O . GLU A 1 91 ? 6.210 -4.557 -17.091 1.00 69.50 91 GLU A O 1
ATOM 725 N N . TYR A 1 92 ? 7.409 -6.044 -15.923 1.00 68.12 92 TYR A N 1
ATOM 726 C CA . TYR A 1 92 ? 6.675 -7.213 -16.416 1.00 68.12 92 TYR A CA 1
ATOM 727 C C . TYR A 1 92 ? 5.299 -7.344 -15.754 1.00 68.12 92 TYR A C 1
ATOM 729 O O . TYR A 1 92 ? 4.349 -7.823 -16.366 1.00 68.12 92 TYR A O 1
ATOM 737 N N . MET A 1 93 ? 5.183 -6.952 -14.487 1.00 66.94 93 MET A N 1
ATOM 738 C CA . MET A 1 93 ? 3.917 -7.004 -13.768 1.00 66.94 93 MET A CA 1
ATOM 739 C C . MET A 1 93 ? 2.959 -5.908 -14.226 1.00 66.94 93 MET A C 1
ATOM 741 O O . MET A 1 93 ? 1.785 -6.202 -14.424 1.00 66.94 93 MET A O 1
ATOM 745 N N . ASP A 1 94 ? 3.463 -4.699 -14.456 1.00 71.06 94 ASP A N 1
ATOM 746 C CA . ASP A 1 94 ? 2.696 -3.568 -14.989 1.00 71.06 94 ASP A CA 1
ATOM 747 C C . ASP A 1 94 ? 2.045 -3.899 -16.348 1.00 71.06 94 ASP A C 1
ATOM 749 O O . ASP A 1 94 ? 0.835 -3.740 -16.537 1.00 71.06 94 ASP A O 1
ATOM 753 N N . SER A 1 95 ? 2.814 -4.495 -17.271 1.00 66.94 95 SER A N 1
ATOM 754 C CA . SER A 1 95 ? 2.276 -4.926 -18.569 1.00 66.94 95 SER A CA 1
ATOM 755 C C . SER A 1 95 ? 1.218 -6.022 -18.431 1.00 66.94 95 SER A C 1
ATOM 757 O O . SER A 1 95 ? 0.168 -5.947 -19.061 1.00 66.94 95 SER A O 1
ATOM 759 N N . MET A 1 96 ? 1.446 -7.001 -17.553 1.00 67.25 96 MET A N 1
ATOM 760 C CA . MET A 1 96 ? 0.484 -8.068 -17.274 1.00 67.25 96 MET A CA 1
ATOM 761 C C . MET A 1 96 ? -0.824 -7.541 -16.667 1.00 67.25 96 MET A C 1
ATOM 763 O O . MET A 1 96 ? -1.895 -8.027 -17.032 1.00 67.25 96 MET A O 1
ATOM 767 N N . PHE A 1 97 ? -0.766 -6.582 -15.737 1.00 65.69 97 PHE A N 1
ATOM 768 C CA . PHE A 1 97 ? -1.965 -6.000 -15.127 1.00 65.69 97 PHE A CA 1
ATOM 769 C C . PHE A 1 97 ? -2.734 -5.130 -16.117 1.00 65.69 97 PHE A C 1
ATOM 771 O O . PHE A 1 97 ? -3.950 -5.288 -16.218 1.00 65.69 97 PHE A O 1
ATOM 778 N N . THR A 1 98 ? -2.036 -4.308 -16.903 1.00 65.75 98 THR A N 1
ATOM 779 C CA . THR A 1 98 ? -2.639 -3.531 -17.995 1.00 65.75 98 THR A CA 1
ATOM 780 C C . THR A 1 98 ? -3.344 -4.451 -18.992 1.00 65.75 98 THR A C 1
ATOM 782 O O . THR A 1 98 ? -4.524 -4.260 -19.284 1.00 65.75 98 THR A O 1
ATOM 785 N N . ASP A 1 99 ? -2.677 -5.520 -19.437 1.00 62.97 99 ASP A N 1
ATOM 786 C CA . ASP A 1 99 ? -3.264 -6.503 -20.350 1.00 62.97 99 ASP A CA 1
ATOM 787 C C . ASP A 1 99 ? -4.498 -7.184 -19.729 1.00 62.97 99 ASP A C 1
ATOM 789 O O . ASP A 1 99 ? -5.493 -7.422 -20.415 1.00 62.97 99 ASP A O 1
ATOM 793 N N . MET A 1 100 ? -4.477 -7.479 -18.423 1.00 60.66 100 MET A N 1
ATOM 794 C CA . MET A 1 100 ? -5.618 -8.062 -17.707 1.00 60.66 100 MET A CA 1
ATOM 795 C C . MET A 1 100 ? -6.796 -7.095 -17.528 1.00 60.66 100 MET A C 1
ATOM 797 O O . MET A 1 100 ? -7.940 -7.550 -17.574 1.00 60.66 100 MET A O 1
ATOM 801 N N . GLU A 1 101 ? -6.551 -5.802 -17.312 1.00 61.84 101 GLU A N 1
ATOM 802 C CA . GLU A 1 101 ? -7.602 -4.783 -17.202 1.00 61.84 101 GLU A CA 1
ATOM 803 C C . GLU A 1 101 ? -8.207 -4.422 -18.568 1.00 61.84 101 GLU A C 1
ATOM 805 O O . GLU A 1 101 ? -9.410 -4.163 -18.662 1.00 61.84 101 GLU A O 1
ATOM 810 N N . GLU A 1 102 ? -7.401 -4.455 -19.633 1.00 62.34 102 GLU A N 1
ATOM 811 C CA . GLU A 1 102 ? -7.845 -4.217 -21.010 1.00 62.34 102 GLU A CA 1
ATOM 812 C C . GLU A 1 102 ? -8.456 -5.458 -21.679 1.00 62.34 102 GLU A C 1
ATOM 814 O O . GLU A 1 102 ? -9.116 -5.337 -22.719 1.00 62.34 102 GLU A O 1
ATOM 819 N N . MET A 1 103 ? -8.298 -6.652 -21.091 1.00 55.16 103 MET A N 1
ATOM 820 C CA . MET A 1 103 ? -8.937 -7.861 -21.603 1.00 55.16 103 MET A CA 1
ATOM 821 C C . MET A 1 103 ? -10.471 -7.701 -21.589 1.00 55.16 103 MET A C 1
ATOM 823 O O . MET A 1 103 ? -11.081 -7.574 -20.521 1.00 55.16 103 MET A O 1
ATOM 827 N N . PRO A 1 104 ? -11.144 -7.747 -22.757 1.00 54.41 104 PRO A N 1
ATOM 828 C CA . PRO A 1 104 ? -12.595 -7.661 -22.807 1.00 54.41 104 PRO A CA 1
ATOM 829 C C . PRO A 1 104 ? -13.214 -8.838 -22.042 1.00 54.41 104 PRO A C 1
ATOM 831 O O . PRO A 1 104 ? -12.748 -9.974 -22.141 1.00 54.41 104 PRO A O 1
ATOM 834 N N . VAL A 1 105 ? -14.276 -8.549 -21.277 1.00 57.47 105 VAL A N 1
ATOM 835 C CA . VAL A 1 105 ? -15.009 -9.528 -20.456 1.00 57.47 105 VAL A CA 1
ATOM 836 C C . VAL A 1 105 ? -15.269 -10.802 -21.253 1.00 57.47 105 VAL A C 1
ATOM 838 O O . VAL A 1 105 ? -15.749 -10.729 -22.386 1.00 57.47 105 VAL A O 1
ATOM 841 N N . LEU A 1 106 ? -14.981 -11.946 -20.616 1.00 60.31 106 LEU A N 1
ATOM 842 C CA . LEU A 1 106 ? -15.163 -13.280 -21.176 1.00 60.31 106 LEU A CA 1
ATOM 843 C C . LEU A 1 106 ? -16.514 -13.360 -21.899 1.00 60.31 106 LEU A C 1
ATOM 845 O O . LEU A 1 106 ? -17.586 -13.164 -21.315 1.00 60.31 106 LEU A O 1
ATOM 849 N N . SER A 1 107 ? -16.426 -13.570 -23.204 1.00 55.78 107 SER A N 1
ATOM 850 C CA . SER A 1 107 ? -17.544 -13.657 -24.112 1.00 55.78 107 SER A CA 1
ATOM 851 C C . SER A 1 107 ? -18.456 -14.820 -23.695 1.00 55.78 107 SER A C 1
ATOM 853 O O . SER A 1 107 ? -18.032 -15.888 -23.244 1.00 55.78 107 SER A O 1
ATOM 855 N N . LYS A 1 108 ? -19.769 -14.594 -23.783 1.00 56.91 108 LYS A N 1
ATOM 856 C CA . LYS A 1 108 ? -20.793 -15.543 -23.311 1.00 56.91 108 LYS A CA 1
ATOM 857 C C . LYS A 1 108 ? -20.795 -16.866 -24.097 1.00 56.91 108 LYS A C 1
ATOM 859 O O . LYS A 1 108 ? -21.418 -17.833 -23.672 1.00 56.91 108 LYS A O 1
ATOM 864 N N . ASP A 1 109 ? -20.135 -16.884 -25.247 1.00 65.19 109 ASP A N 1
ATOM 865 C CA . ASP A 1 109 ? -19.993 -17.986 -26.197 1.00 65.19 109 ASP A CA 1
ATOM 866 C C . ASP A 1 109 ? -18.774 -18.889 -25.929 1.00 65.19 109 ASP A C 1
ATOM 868 O O . ASP A 1 109 ? -18.430 -19.697 -26.786 1.00 65.19 109 ASP A O 1
ATOM 872 N N . ASP A 1 110 ? -18.148 -18.793 -24.749 1.00 63.03 110 ASP A N 1
ATOM 873 C CA . ASP A 1 110 ? -17.064 -19.684 -24.285 1.00 63.03 110 ASP A CA 1
ATOM 874 C C . ASP A 1 110 ? -15.743 -19.554 -25.078 1.00 63.03 110 ASP A C 1
ATOM 876 O O . ASP A 1 110 ? -14.750 -20.218 -24.780 1.00 63.03 110 ASP A O 1
ATOM 880 N N . SER A 1 111 ? -15.672 -18.635 -26.051 1.00 66.44 111 SER A N 1
ATOM 881 C CA . SER A 1 111 ? -14.461 -18.369 -26.844 1.00 66.44 111 SER A CA 1
ATOM 882 C C . SER A 1 111 ? -13.320 -17.759 -26.015 1.00 66.44 111 SER A C 1
ATOM 884 O O . SER A 1 111 ? -12.144 -17.909 -26.344 1.00 66.44 111 SER A O 1
ATOM 886 N N . SER A 1 112 ? -13.654 -17.157 -24.877 1.00 64.38 112 SER A N 1
ATOM 887 C CA . SER A 1 112 ? -12.728 -16.669 -23.851 1.00 64.38 112 SER A CA 1
ATOM 888 C C . SER A 1 112 ? -12.008 -17.747 -23.038 1.00 64.38 112 SER A C 1
ATOM 890 O O . SER A 1 112 ? -10.964 -17.454 -22.454 1.00 64.38 112 SER A O 1
ATOM 892 N N . ALA A 1 113 ? -12.531 -18.978 -22.974 1.00 65.44 113 ALA A N 1
ATOM 893 C CA . ALA A 1 113 ? -11.883 -20.060 -22.230 1.00 65.44 113 ALA A CA 1
ATOM 894 C C . ALA A 1 113 ? -10.517 -20.408 -22.841 1.00 65.44 113 ALA A C 1
ATOM 896 O O . ALA A 1 113 ? -9.549 -20.605 -22.116 1.00 65.44 113 ALA A O 1
ATOM 897 N N . ALA A 1 114 ? -10.408 -20.360 -24.172 1.00 64.69 114 ALA A N 1
ATOM 898 C CA . ALA A 1 114 ? -9.150 -20.575 -24.881 1.00 64.69 114 ALA A CA 1
ATOM 899 C C . ALA A 1 114 ? -8.107 -19.480 -24.587 1.00 64.69 114 ALA A C 1
ATOM 901 O O . ALA A 1 114 ? -6.917 -19.771 -24.502 1.00 64.69 114 ALA A O 1
ATOM 902 N N . VAL A 1 115 ? -8.541 -18.228 -24.398 1.00 63.91 115 VAL A N 1
ATOM 903 C CA . VAL A 1 115 ? -7.652 -17.111 -24.026 1.00 63.91 115 VAL A CA 1
ATOM 904 C C . VAL A 1 115 ? -7.147 -17.291 -22.595 1.00 63.91 115 VAL A C 1
ATOM 906 O O . VAL A 1 115 ? -5.951 -17.160 -22.346 1.00 63.91 115 VAL A O 1
ATOM 909 N N . LEU A 1 116 ? -8.036 -17.672 -21.672 1.00 67.56 116 LEU A N 1
ATOM 910 C CA . LEU A 1 116 ? -7.675 -17.979 -20.289 1.00 67.56 116 LEU A CA 1
ATOM 911 C C . LEU A 1 116 ? -6.718 -19.179 -20.201 1.00 67.56 116 LEU A C 1
ATOM 913 O O . LEU A 1 116 ? -5.710 -19.105 -19.502 1.00 67.56 116 LEU A O 1
ATOM 917 N N . GLU A 1 117 ? -6.986 -20.262 -20.933 1.00 71.62 117 GLU A N 1
ATOM 918 C CA . GLU A 1 117 ? -6.091 -21.423 -21.012 1.00 71.62 117 GLU A CA 1
ATOM 919 C C . GLU A 1 117 ? -4.715 -21.039 -21.566 1.00 71.62 117 GLU A C 1
ATOM 921 O O . GLU A 1 117 ? -3.688 -21.459 -21.027 1.00 71.62 117 GLU A O 1
ATOM 926 N N . HIS A 1 118 ? -4.672 -20.189 -22.594 1.00 67.31 118 HIS A N 1
ATOM 927 C CA . HIS A 1 118 ? -3.415 -19.730 -23.174 1.00 67.31 118 HIS A CA 1
ATOM 928 C C . HIS A 1 118 ? -2.630 -18.814 -22.221 1.00 67.31 118 HIS A C 1
ATOM 930 O O . HIS A 1 118 ? -1.402 -18.913 -22.160 1.00 67.31 118 HIS A O 1
ATOM 936 N N . ALA A 1 119 ? -3.309 -17.957 -21.455 1.00 68.50 119 ALA A N 1
ATOM 937 C CA . ALA A 1 119 ? -2.687 -17.104 -20.443 1.00 68.50 119 ALA A 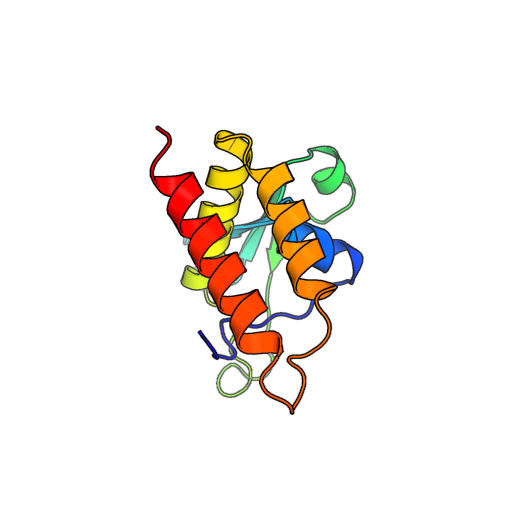CA 1
ATOM 938 C C . ALA A 1 119 ? -2.114 -17.930 -19.277 1.00 68.50 119 ALA A C 1
ATOM 940 O O . ALA A 1 119 ? -0.982 -17.702 -18.851 1.00 68.50 119 ALA A O 1
ATOM 941 N N . ILE A 1 120 ? -2.850 -18.949 -18.817 1.00 74.75 120 ILE A N 1
ATOM 942 C CA . ILE A 1 120 ? -2.379 -19.894 -17.792 1.00 74.75 120 ILE A CA 1
ATOM 943 C C . ILE A 1 120 ? -1.132 -20.640 -18.286 1.00 74.75 120 ILE A C 1
ATOM 945 O O . ILE A 1 120 ? -0.140 -20.741 -17.563 1.00 74.75 120 ILE A O 1
ATOM 949 N N . TRP A 1 121 ? -1.146 -21.110 -19.536 1.00 73.44 121 TRP A N 1
ATOM 950 C CA . TRP A 1 121 ? -0.010 -21.818 -20.119 1.00 73.44 121 TRP A CA 1
ATOM 951 C C . TRP A 1 121 ? 1.218 -20.916 -20.304 1.00 73.44 121 TRP A C 1
ATOM 953 O O . TRP A 1 121 ? 2.343 -21.328 -20.013 1.00 73.44 121 TRP A O 1
ATOM 963 N N . ALA A 1 122 ? 1.014 -19.667 -20.732 1.00 66.88 122 ALA A N 1
ATOM 964 C CA . ALA A 1 122 ? 2.083 -18.678 -20.855 1.00 66.88 122 ALA A CA 1
ATOM 965 C C . ALA A 1 122 ? 2.726 -18.362 -19.492 1.00 66.88 122 ALA A C 1
ATOM 967 O O . ALA A 1 122 ? 3.953 -18.353 -19.383 1.00 66.88 122 ALA A O 1
ATOM 968 N N . ALA A 1 123 ? 1.915 -18.205 -18.442 1.00 66.75 123 ALA A N 1
ATOM 969 C CA . ALA A 1 123 ? 2.398 -17.994 -17.079 1.00 66.75 123 ALA A CA 1
ATOM 970 C C . ALA A 1 123 ? 3.162 -19.215 -16.521 1.00 66.75 123 ALA A C 1
ATOM 972 O O . ALA A 1 123 ? 4.136 -19.052 -15.788 1.00 66.75 123 ALA A O 1
ATOM 973 N N . GLN A 1 124 ? 2.768 -20.442 -16.887 1.00 63.66 124 GLN A N 1
ATOM 974 C CA . GLN A 1 124 ? 3.451 -21.672 -16.460 1.00 63.66 124 GLN A CA 1
ATOM 975 C C . GLN A 1 124 ? 4.770 -21.942 -17.195 1.00 63.66 124 GLN A C 1
ATOM 977 O O . GLN A 1 124 ? 5.709 -22.437 -16.575 1.00 63.66 124 GLN A O 1
ATOM 982 N N . LEU A 1 125 ? 4.879 -21.617 -18.487 1.00 56.12 125 LEU A N 1
ATOM 983 C CA . LEU A 1 125 ? 6.115 -21.825 -19.254 1.00 56.12 125 LEU A CA 1
ATOM 984 C C . LEU A 1 125 ? 7.256 -20.892 -18.817 1.00 56.12 125 LEU A C 1
ATOM 986 O O . LEU A 1 125 ? 8.417 -21.298 -18.843 1.00 56.12 125 LEU A O 1
ATOM 990 N N . GLN A 1 126 ? 6.936 -19.678 -18.367 1.00 55.38 126 GLN A N 1
ATOM 991 C CA . GLN A 1 126 ? 7.915 -18.690 -17.890 1.00 55.38 126 GLN A CA 1
ATOM 992 C C . GLN A 1 126 ? 8.521 -19.058 -16.519 1.00 55.38 126 GLN A C 1
ATOM 994 O O . GLN A 1 126 ? 9.609 -18.605 -16.180 1.00 55.38 126 GLN A O 1
ATOM 999 N N . LEU A 1 127 ? 7.866 -19.937 -15.748 1.00 50.47 127 LEU A N 1
ATOM 1000 C CA . LEU A 1 127 ? 8.384 -20.466 -14.477 1.00 50.47 127 LEU A CA 1
ATOM 1001 C C . LEU A 1 127 ? 9.385 -21.624 -14.653 1.00 50.47 127 LEU A C 1
ATOM 1003 O O . LEU A 1 127 ? 9.980 -22.066 -13.672 1.00 50.47 127 LEU A O 1
ATOM 1007 N N . ILE A 1 128 ? 9.561 -22.138 -15.877 1.00 46.28 128 ILE A N 1
ATOM 1008 C CA . ILE A 1 128 ? 10.387 -23.324 -16.165 1.00 46.28 128 ILE A CA 1
ATOM 1009 C C . ILE A 1 128 ? 11.697 -22.950 -16.889 1.00 46.28 128 ILE A C 1
ATOM 1011 O O . ILE A 1 128 ? 12.607 -23.772 -16.960 1.00 46.28 128 ILE A O 1
ATOM 1015 N N . SER A 1 129 ? 11.852 -21.715 -17.379 1.00 43.12 129 SER A N 1
ATOM 1016 C CA . SER A 1 129 ? 13.065 -21.266 -18.085 1.00 43.12 129 SER A CA 1
ATOM 1017 C C . SER A 1 129 ? 14.102 -20.570 -17.186 1.00 43.12 129 SER A C 1
ATOM 1019 O O . SER A 1 129 ? 14.597 -19.500 -17.546 1.00 43.12 129 SER A O 1
ATOM 1021 N N . VAL A 1 130 ? 14.434 -21.166 -16.034 1.00 41.56 130 VAL A N 1
ATOM 1022 C CA . VAL A 1 130 ? 15.595 -20.773 -15.204 1.00 41.56 130 VAL A CA 1
ATOM 1023 C C . VAL A 1 130 ? 16.723 -21.780 -15.376 1.00 41.56 130 VAL A C 1
ATOM 1025 O O . VAL A 1 130 ? 16.443 -22.994 -15.264 1.00 41.56 130 VAL A O 1
#